Protein AF-A0A355L7T5-F1 (afdb_monomer_lite)

Sequence (50 aa):
MRPAIPVDATPTMAYIPLQLDLMSYETDKALNTGTLFPTLDKPFLGRRAK

Structure (mmCIF, N/CA/C/O backbone):
data_AF-A0A355L7T5-F1
#
_entry.id   AF-A0A355L7T5-F1
#
loop_
_atom_site.group_PDB
_atom_site.id
_atom_site.type_symbol
_atom_site.label_atom_id
_atom_site.label_alt_id
_atom_site.label_comp_id
_atom_site.label_asym_id
_atom_site.label_entity_id
_atom_site.label_seq_id
_atom_site.pdbx_PDB_ins_code
_atom_site.Cartn_x
_atom_site.Cartn_y
_atom_site.Cartn_z
_atom_site.occupancy
_atom_site.B_iso_or_equiv
_atom_site.auth_seq_id
_atom_site.auth_comp_id
_atom_site.auth_asym_id
_atom_site.auth_atom_id
_atom_site.pdbx_PDB_model_num
ATOM 1 N N . MET A 1 1 ? 9.443 -25.986 -19.931 1.00 76.50 1 MET A N 1
ATOM 2 C CA . MET A 1 1 ? 9.177 -25.068 -18.800 1.00 76.50 1 MET A CA 1
ATOM 3 C C . MET A 1 1 ? 8.955 -23.679 -19.378 1.00 76.50 1 MET A C 1
ATOM 5 O O . MET A 1 1 ? 9.755 -23.286 -20.216 1.00 76.50 1 MET A O 1
ATOM 9 N N . ARG A 1 2 ? 7.874 -22.972 -19.025 1.00 75.62 2 ARG A N 1
ATOM 10 C CA . ARG A 1 2 ? 7.734 -21.559 -19.422 1.00 75.62 2 ARG A CA 1
ATOM 11 C C . ARG A 1 2 ? 8.598 -20.709 -18.481 1.00 75.62 2 ARG A C 1
ATOM 13 O O . ARG A 1 2 ? 8.591 -21.005 -17.285 1.00 75.62 2 ARG A O 1
ATOM 20 N N . PRO A 1 3 ? 9.354 -19.723 -18.985 1.00 80.38 3 PRO A N 1
ATOM 21 C CA . PRO A 1 3 ? 10.124 -18.830 -18.128 1.00 80.38 3 PRO A CA 1
ATOM 22 C C . PR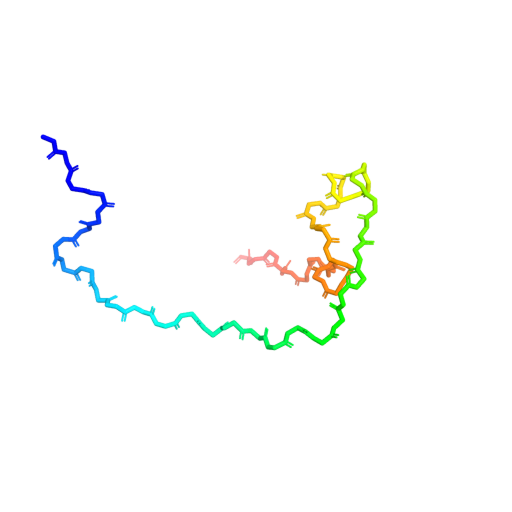O A 1 3 ? 9.184 -18.009 -17.231 1.00 80.38 3 PRO A C 1
ATOM 24 O O . PRO A 1 3 ? 8.071 -17.677 -17.637 1.00 80.38 3 PRO A O 1
ATOM 27 N N . ALA A 1 4 ? 9.625 -17.710 -16.005 1.00 86.31 4 ALA A N 1
ATOM 28 C CA . ALA A 1 4 ? 8.835 -16.966 -15.017 1.00 86.31 4 ALA A CA 1
ATOM 29 C C . ALA A 1 4 ? 8.578 -15.505 -15.427 1.00 86.31 4 ALA A C 1
ATOM 31 O O . 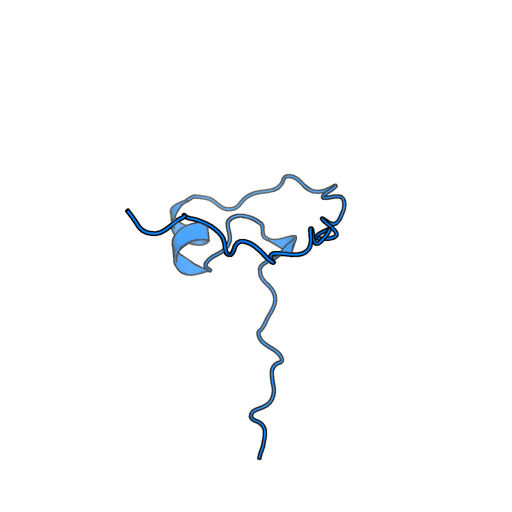ALA A 1 4 ? 7.627 -14.891 -14.952 1.00 86.31 4 ALA A O 1
ATOM 32 N N . ILE A 1 5 ? 9.426 -14.956 -16.301 1.00 84.56 5 ILE A N 1
ATOM 33 C CA . ILE A 1 5 ? 9.373 -13.576 -16.785 1.00 84.56 5 ILE A CA 1
ATOM 34 C C . ILE A 1 5 ? 9.589 -13.594 -18.313 1.00 84.56 5 ILE A C 1
ATOM 36 O O . ILE A 1 5 ? 10.384 -14.415 -18.789 1.00 84.56 5 ILE A O 1
ATOM 40 N N . PRO A 1 6 ? 8.889 -12.743 -19.092 1.00 88.38 6 PRO A N 1
ATOM 41 C CA . PRO A 1 6 ? 9.131 -12.584 -20.527 1.00 88.38 6 PRO A CA 1
ATOM 42 C C . PRO A 1 6 ? 10.588 -12.224 -20.849 1.00 88.38 6 PRO A C 1
ATOM 44 O O . PRO A 1 6 ? 11.254 -11.539 -20.075 1.00 88.38 6 PRO A O 1
ATOM 47 N N . VAL A 1 7 ? 11.082 -12.671 -22.007 1.00 85.81 7 VAL A N 1
ATOM 48 C CA . VAL A 1 7 ? 12.470 -12.420 -22.452 1.0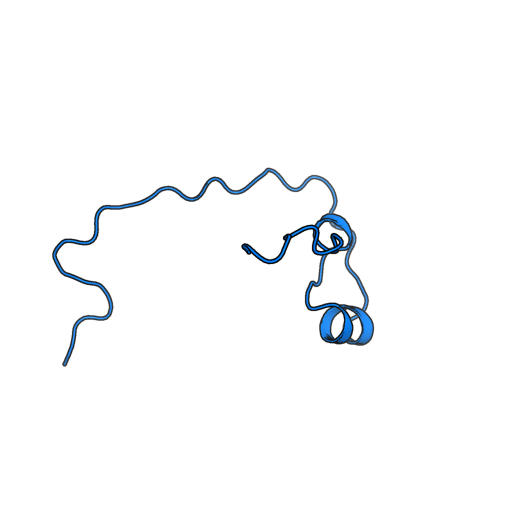0 85.81 7 VAL A CA 1
ATOM 49 C C . VAL A 1 7 ? 12.751 -10.935 -22.715 1.00 85.81 7 VAL A C 1
ATOM 51 O O . VAL A 1 7 ? 13.887 -10.485 -22.612 1.00 85.81 7 VAL A O 1
ATOM 54 N N . ASP A 1 8 ? 11.708 -10.178 -23.031 1.00 88.88 8 ASP A N 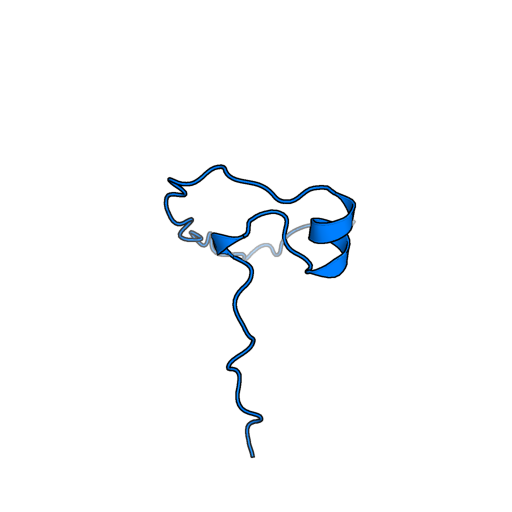1
ATOM 55 C CA . ASP A 1 8 ? 11.696 -8.758 -23.372 1.00 88.88 8 ASP A CA 1
ATOM 56 C C . ASP A 1 8 ? 11.231 -7.870 -22.207 1.00 88.88 8 ASP A C 1
ATOM 58 O O . ASP A 1 8 ? 10.914 -6.696 -22.398 1.00 88.88 8 ASP A O 1
ATOM 62 N N . ALA A 1 9 ? 11.189 -8.407 -20.986 1.00 83.94 9 ALA A N 1
ATOM 63 C CA . ALA A 1 9 ? 10.820 -7.629 -19.816 1.00 83.94 9 ALA A CA 1
ATOM 64 C C . ALA A 1 9 ? 11.842 -6.508 -19.566 1.00 83.94 9 ALA A C 1
ATOM 66 O O . ALA A 1 9 ? 12.976 -6.745 -19.145 1.00 83.94 9 ALA A O 1
ATOM 67 N N . THR A 1 10 ? 11.430 -5.262 -19.794 1.00 84.94 10 THR A N 1
ATOM 68 C CA . THR A 1 10 ? 12.223 -4.086 -19.436 1.00 84.94 10 THR A CA 1
ATOM 69 C C . THR A 1 10 ? 12.235 -3.917 -17.915 1.00 84.94 10 THR A C 1
ATOM 71 O O . THR A 1 10 ? 11.152 -3.845 -17.319 1.00 84.94 10 THR A O 1
ATOM 74 N N . PRO A 1 11 ? 13.410 -3.801 -17.267 1.00 79.50 11 PRO A N 1
ATOM 75 C CA . PRO A 1 11 ? 13.485 -3.476 -15.849 1.00 79.50 11 PRO A CA 1
ATOM 76 C C . PRO A 1 11 ? 12.700 -2.193 -15.562 1.00 79.50 11 PRO A C 1
ATOM 78 O O . PRO A 1 11 ? 12.965 -1.147 -16.150 1.00 79.50 11 PRO A O 1
ATOM 81 N N . THR A 1 12 ? 11.722 -2.275 -14.666 1.00 79.00 12 THR A N 1
ATOM 82 C CA . THR A 1 12 ? 10.979 -1.116 -14.165 1.00 79.00 12 THR A CA 1
ATOM 83 C C . THR A 1 12 ? 11.392 -0.859 -12.728 1.00 79.00 12 THR A C 1
ATOM 85 O O . THR A 1 12 ? 11.504 -1.788 -11.929 1.00 79.00 12 THR A O 1
ATOM 88 N N . MET A 1 13 ? 11.600 0.409 -12.387 1.00 81.38 13 MET A N 1
ATOM 89 C CA . MET A 1 13 ? 11.783 0.829 -11.004 1.00 81.38 13 MET A CA 1
ATOM 90 C C . MET A 1 13 ? 10.423 1.195 -10.418 1.00 81.38 13 MET A C 1
ATOM 92 O O . MET A 1 13 ? 9.802 2.169 -10.840 1.00 81.38 13 MET A O 1
ATOM 96 N N . ALA A 1 14 ? 9.965 0.428 -9.433 1.00 79.31 14 ALA A N 1
ATOM 97 C CA . ALA A 1 14 ? 8.868 0.871 -8.588 1.00 79.31 14 ALA A CA 1
ATOM 98 C C . ALA A 1 14 ? 9.419 1.891 -7.586 1.00 79.31 14 ALA A C 1
ATOM 100 O O . ALA A 1 14 ? 10.345 1.592 -6.832 1.00 79.31 14 ALA A O 1
ATOM 101 N N . TYR A 1 15 ? 8.858 3.098 -7.573 1.00 79.50 15 TYR A N 1
ATOM 102 C CA . TYR A 1 15 ? 9.120 4.035 -6.489 1.00 79.50 15 TYR A CA 1
ATOM 103 C C . TYR A 1 15 ? 8.457 3.498 -5.219 1.00 79.50 15 TYR A C 1
ATOM 105 O O . TYR A 1 15 ? 7.230 3.418 -5.145 1.00 79.50 15 TYR A O 1
ATOM 113 N N . ILE A 1 16 ? 9.270 3.117 -4.234 1.00 77.12 16 ILE A N 1
ATOM 114 C CA . ILE A 1 16 ? 8.781 2.758 -2.905 1.00 77.12 16 ILE A CA 1
ATOM 115 C C . ILE A 1 16 ? 8.878 4.020 -2.041 1.00 77.12 16 ILE A C 1
ATOM 117 O O . ILE A 1 16 ? 9.990 4.495 -1.800 1.00 77.12 16 ILE A O 1
ATOM 121 N N . PRO A 1 17 ? 7.751 4.602 -1.598 1.00 78.69 17 PRO A N 1
ATOM 122 C CA . PRO A 1 17 ? 7.788 5.768 -0.730 1.00 78.69 17 PRO A CA 1
ATOM 123 C C . PRO A 1 17 ? 8.467 5.425 0.599 1.00 78.69 17 PRO A C 1
ATOM 125 O O . PRO A 1 17 ? 8.255 4.351 1.162 1.00 78.69 17 PRO A O 1
ATOM 128 N N . LEU A 1 18 ? 9.274 6.358 1.110 1.00 81.06 18 LEU A N 1
ATOM 129 C CA . LEU A 1 18 ? 9.870 6.236 2.437 1.00 81.06 18 LEU A CA 1
ATOM 130 C C . LEU A 1 18 ? 8.754 6.186 3.487 1.00 81.06 18 LEU A C 1
ATOM 132 O O . LEU A 1 18 ? 8.014 7.155 3.663 1.00 81.06 18 LEU A O 1
ATOM 136 N N . GLN A 1 19 ? 8.652 5.063 4.191 1.00 81.62 19 GLN A N 1
ATOM 137 C CA . GLN A 1 19 ? 7.682 4.880 5.260 1.00 81.62 19 GLN A CA 1
ATOM 138 C C . GLN A 1 19 ? 8.324 5.244 6.603 1.00 81.62 19 GLN A C 1
ATOM 140 O O . GLN A 1 19 ? 9.171 4.517 7.114 1.00 81.62 19 GLN A O 1
ATOM 145 N N . LEU A 1 20 ? 7.942 6.404 7.145 1.00 84.88 20 LEU A N 1
ATOM 146 C CA . LEU A 1 20 ? 8.450 6.921 8.424 1.00 84.88 20 LEU A CA 1
ATOM 147 C C . LEU A 1 20 ? 7.681 6.375 9.634 1.00 84.88 20 LEU A C 1
ATOM 149 O O . LEU A 1 20 ? 8.234 6.282 10.724 1.00 84.88 20 LEU A O 1
ATOM 153 N N . ASP A 1 21 ? 6.409 6.031 9.436 1.00 84.62 21 ASP A N 1
ATOM 154 C CA . ASP A 1 21 ? 5.538 5.483 10.469 1.00 84.62 21 ASP A CA 1
ATOM 155 C C . ASP A 1 21 ? 5.498 3.951 10.376 1.00 84.62 21 ASP A C 1
ATOM 157 O O . ASP A 1 21 ? 5.196 3.383 9.321 1.00 84.62 21 ASP A O 1
ATOM 161 N N . LEU A 1 22 ? 5.824 3.292 11.488 1.00 84.44 22 LEU A N 1
ATOM 162 C CA . LEU A 1 22 ? 5.866 1.834 11.628 1.00 84.44 22 LEU A CA 1
ATOM 163 C C . LEU A 1 22 ? 4.702 1.292 12.464 1.00 84.44 22 LEU A C 1
ATOM 165 O O . LEU A 1 22 ? 4.680 0.102 12.788 1.00 84.44 22 LEU A O 1
ATOM 169 N N . MET A 1 23 ? 3.732 2.141 12.813 1.00 92.94 23 MET A N 1
ATOM 170 C CA . MET A 1 23 ? 2.508 1.691 13.458 1.00 92.94 23 MET A CA 1
ATOM 171 C C . MET A 1 23 ? 1.796 0.674 12.566 1.00 92.94 23 MET A C 1
ATOM 173 O O . MET A 1 23 ? 1.607 0.878 11.365 1.00 92.94 23 MET A O 1
ATOM 177 N N . SER A 1 24 ? 1.397 -0.438 13.170 1.00 94.31 24 SER A N 1
ATOM 178 C CA . SER A 1 24 ? 0.691 -1.527 12.504 1.00 94.31 24 SER A CA 1
ATOM 179 C C . SER A 1 24 ? -0.620 -1.806 13.221 1.00 94.31 24 SER A C 1
ATOM 181 O O . SER A 1 24 ? -0.783 -1.520 14.409 1.00 94.31 24 SER A O 1
ATOM 183 N N . TYR A 1 25 ? -1.590 -2.315 12.472 1.00 96.31 25 TYR A N 1
ATOM 184 C CA . TYR A 1 25 ? -2.784 -2.893 13.061 1.00 96.31 25 TYR A CA 1
ATOM 185 C C . TYR A 1 25 ? -2.490 -4.269 13.656 1.00 96.31 25 TYR A C 1
ATOM 187 O O . TYR A 1 25 ? -1.615 -4.989 13.183 1.00 96.31 25 TYR A O 1
ATOM 195 N N . GLU A 1 26 ? -3.302 -4.654 14.640 1.00 97.44 26 GLU A N 1
ATOM 196 C CA . GLU A 1 26 ? -3.430 -6.053 15.046 1.00 97.44 26 GLU A CA 1
ATOM 197 C C . GLU A 1 26 ? -3.890 -6.916 13.865 1.00 97.44 26 GLU A C 1
ATOM 199 O O . GLU A 1 26 ? -4.608 -6.450 12.970 1.00 97.44 26 GLU A O 1
ATOM 204 N N . THR A 1 27 ? -3.503 -8.190 13.880 1.00 96.88 27 THR A N 1
ATOM 205 C CA . THR A 1 27 ? -3.691 -9.127 12.761 1.00 96.88 27 THR A CA 1
ATOM 206 C C . THR A 1 27 ? -5.133 -9.210 12.275 1.00 96.88 27 THR A C 1
ATOM 208 O O . THR A 1 27 ? -5.379 -9.166 11.070 1.00 96.88 27 THR A O 1
ATOM 211 N N . ASP A 1 28 ? -6.095 -9.266 13.196 1.00 98.06 28 ASP A N 1
ATOM 212 C CA . ASP A 1 28 ? -7.513 -9.410 12.853 1.00 98.06 28 ASP A CA 1
ATOM 213 C C . ASP A 1 28 ? -8.039 -8.166 12.139 1.00 98.06 28 ASP A C 1
ATOM 215 O O . ASP A 1 28 ? -8.813 -8.250 11.184 1.00 98.06 28 ASP A O 1
ATOM 219 N N . LYS A 1 29 ? -7.588 -6.983 12.563 1.00 96.81 29 LYS A N 1
ATOM 220 C CA . LYS A 1 29 ? -7.953 -5.735 11.900 1.00 96.81 29 LYS A CA 1
ATOM 221 C C . LYS A 1 29 ? -7.293 -5.640 10.527 1.00 96.81 29 LYS A C 1
ATOM 223 O O . LYS A 1 29 ? -7.985 -5.308 9.571 1.00 96.81 29 LYS A O 1
ATOM 228 N N . ALA A 1 30 ? -6.007 -5.973 10.422 1.00 96.69 30 ALA A N 1
ATOM 229 C CA . ALA A 1 30 ? -5.278 -5.960 9.156 1.00 96.69 30 ALA A CA 1
ATOM 230 C C . ALA A 1 30 ? -5.908 -6.889 8.105 1.00 96.69 30 ALA A C 1
ATOM 232 O O . ALA A 1 30 ? -6.020 -6.519 6.935 1.00 96.69 30 ALA A O 1
ATOM 233 N N . LEU A 1 31 ? -6.360 -8.076 8.527 1.00 96.88 31 LEU A N 1
ATOM 234 C CA . LEU A 1 31 ? -7.066 -9.019 7.661 1.00 96.88 31 LEU A CA 1
ATOM 235 C C . LEU A 1 31 ? -8.391 -8.438 7.149 1.00 96.88 31 LEU A C 1
ATOM 237 O O . LEU A 1 31 ? -8.711 -8.588 5.973 1.00 96.88 31 LEU A O 1
ATOM 241 N N . ASN A 1 32 ? -9.140 -7.754 8.017 1.00 97.06 32 ASN A N 1
ATOM 242 C CA . ASN A 1 32 ? -10.427 -7.156 7.664 1.00 97.06 32 ASN A CA 1
ATOM 243 C C . ASN A 1 32 ? -10.295 -5.925 6.750 1.00 97.06 32 ASN A C 1
ATOM 245 O O . ASN A 1 32 ? -11.135 -5.733 5.873 1.00 97.06 32 ASN A O 1
ATOM 249 N N . THR A 1 33 ? -9.273 -5.085 6.940 1.00 94.81 33 THR A N 1
ATOM 250 C CA . THR A 1 33 ? -9.063 -3.866 6.132 1.00 94.81 33 THR A CA 1
ATOM 251 C C . THR A 1 33 ? -8.277 -4.123 4.845 1.00 94.81 33 THR A C 1
ATOM 253 O O . THR A 1 33 ? -8.326 -3.312 3.923 1.00 94.81 33 THR A O 1
ATOM 256 N N . GLY A 1 34 ? -7.551 -5.241 4.755 1.00 94.25 34 GLY A N 1
ATOM 257 C CA . GLY A 1 34 ? -6.715 -5.579 3.600 1.00 94.25 34 GLY A CA 1
ATOM 258 C C . GLY A 1 34 ? -5.354 -4.873 3.584 1.00 94.25 34 GLY A C 1
ATOM 259 O O . GLY A 1 34 ? -4.650 -4.916 2.576 1.00 94.25 34 GLY A O 1
ATOM 260 N N . THR A 1 35 ? -4.960 -4.234 4.689 1.00 92.25 35 THR A N 1
ATOM 261 C CA . THR A 1 35 ? -3.629 -3.639 4.872 1.00 92.25 35 THR A CA 1
ATOM 262 C C . THR A 1 35 ? -3.188 -3.714 6.333 1.00 92.25 35 THR A C 1
ATOM 264 O O . THR A 1 35 ? -3.968 -3.458 7.247 1.00 92.25 35 THR A O 1
ATOM 267 N N . LEU A 1 36 ? -1.906 -4.016 6.559 1.00 95.19 36 LEU A N 1
ATOM 268 C CA . LEU A 1 36 ? -1.297 -3.999 7.893 1.00 95.19 36 LEU A CA 1
ATOM 269 C C . LEU A 1 36 ? -1.059 -2.574 8.411 1.00 95.19 36 LEU A C 1
ATOM 271 O O . LEU A 1 36 ? -1.043 -2.343 9.619 1.00 95.19 36 LEU A O 1
ATOM 275 N N . PHE A 1 37 ? -0.861 -1.623 7.499 1.00 92.50 37 PHE A N 1
ATOM 276 C CA . PHE A 1 37 ? -0.429 -0.273 7.836 1.00 92.50 37 PHE A CA 1
ATOM 277 C C . PHE A 1 37 ? -1.605 0.708 7.771 1.00 92.50 37 PHE A C 1
ATOM 279 O O . PHE A 1 37 ? -2.203 0.852 6.697 1.00 92.50 37 PHE A O 1
ATOM 286 N N . PRO A 1 38 ? -1.902 1.436 8.868 1.00 92.69 38 PRO A N 1
ATOM 287 C CA . PRO A 1 38 ? -2.964 2.443 8.905 1.00 92.69 38 PRO A CA 1
ATOM 2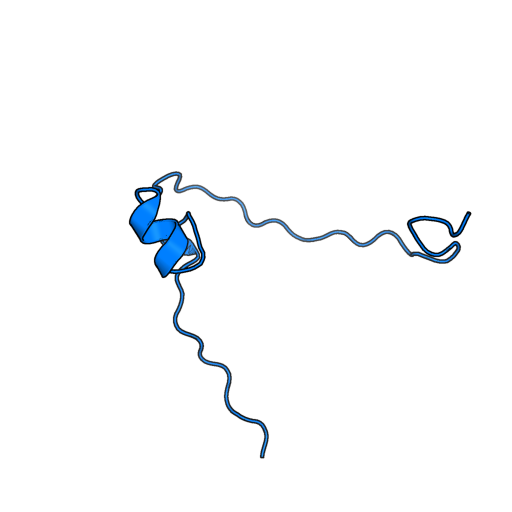88 C C . PRO A 1 38 ? -2.786 3.530 7.840 1.00 92.69 38 PRO A C 1
ATOM 290 O O . PRO A 1 38 ? -3.751 4.019 7.266 1.00 92.69 38 PRO A O 1
ATOM 293 N N . THR A 1 39 ? -1.540 3.895 7.538 1.00 90.44 39 THR A N 1
ATOM 294 C CA . THR A 1 39 ? -1.191 4.924 6.546 1.00 90.44 39 THR A CA 1
ATOM 295 C C . THR A 1 39 ? -1.578 4.548 5.112 1.00 90.44 39 THR A C 1
ATOM 297 O O . THR A 1 39 ? -1.698 5.431 4.255 1.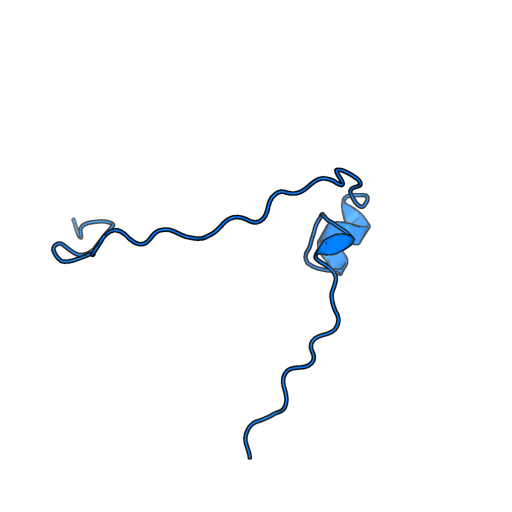00 90.44 39 THR A O 1
ATOM 300 N N . LEU A 1 40 ? -1.785 3.255 4.843 1.00 88.62 40 LEU A N 1
ATOM 301 C CA . LEU A 1 40 ? -2.226 2.726 3.553 1.00 88.62 40 LEU A CA 1
ATOM 302 C C . LEU A 1 40 ? -3.741 2.471 3.499 1.00 88.62 40 LEU A C 1
ATOM 304 O O . LEU A 1 40 ? -4.270 2.303 2.402 1.00 88.62 40 LEU A O 1
ATOM 308 N N . ASP A 1 41 ? -4.437 2.478 4.641 1.00 92.38 41 ASP A N 1
ATOM 309 C CA . ASP A 1 41 ? -5.887 2.261 4.739 1.00 92.38 41 ASP A CA 1
ATOM 310 C C . ASP A 1 41 ? -6.649 3.526 4.311 1.00 92.38 41 ASP A C 1
ATOM 312 O O . ASP A 1 41 ? -7.093 4.346 5.119 1.00 92.38 41 ASP A O 1
ATOM 316 N N . LYS A 1 42 ? -6.695 3.752 2.996 1.00 89.75 42 LYS A N 1
ATOM 317 C CA . LYS A 1 42 ? -7.291 4.941 2.380 1.00 89.75 42 LYS A CA 1
ATOM 318 C C . LYS A 1 42 ? -8.625 4.588 1.730 1.00 89.75 42 LYS A C 1
ATOM 320 O O . LYS A 1 42 ? -8.717 3.560 1.056 1.00 89.75 42 LYS A O 1
ATOM 325 N N . PRO A 1 43 ? -9.645 5.461 1.835 1.00 90.62 43 PRO A N 1
ATOM 326 C CA . PRO A 1 43 ? -10.916 5.225 1.168 1.00 90.62 43 PRO A CA 1
ATOM 327 C C . PRO A 1 43 ? -10.713 5.121 -0.346 1.00 90.62 43 PRO A C 1
ATOM 329 O O . PRO A 1 43 ? -9.961 5.894 -0.948 1.00 90.62 43 PRO A O 1
ATOM 332 N N . PHE A 1 44 ? -11.421 4.189 -0.981 1.00 85.19 44 PHE A N 1
ATOM 333 C CA . PHE A 1 44 ? -11.419 4.079 -2.433 1.00 85.19 44 PHE A CA 1
ATOM 334 C C . PHE A 1 44 ? -12.185 5.259 -3.047 1.00 85.19 44 PHE A C 1
ATOM 336 O O . PHE A 1 44 ? -13.411 5.317 -2.995 1.00 85.19 44 PHE A O 1
ATOM 343 N N . LEU A 1 45 ? -11.452 6.204 -3.641 1.00 87.50 45 LEU A N 1
ATOM 344 C CA . LEU A 1 45 ? -12.022 7.375 -4.325 1.00 87.50 45 LEU A CA 1
ATOM 345 C C . LEU A 1 45 ? -12.224 7.157 -5.833 1.00 87.50 45 LEU A C 1
ATOM 347 O O . LEU A 1 45 ? -12.568 8.097 -6.555 1.00 87.50 45 LEU A O 1
ATOM 351 N N . GLY A 1 46 ? -11.986 5.939 -6.330 1.00 85.62 46 GLY A N 1
ATOM 352 C CA . GLY A 1 46 ? -12.170 5.616 -7.739 1.00 85.62 46 GLY A CA 1
ATOM 353 C C . GLY A 1 46 ? -13.623 5.833 -8.153 1.00 85.62 46 GLY A C 1
ATOM 354 O O . GLY A 1 46 ? -14.547 5.251 -7.589 1.00 85.62 46 GLY A O 1
ATOM 355 N N . ARG A 1 47 ? -13.840 6.693 -9.150 1.00 81.19 47 ARG A N 1
ATOM 356 C CA . ARG A 1 47 ? -15.158 6.869 -9.765 1.00 81.19 47 ARG A CA 1
ATOM 357 C C . ARG A 1 47 ? -15.363 5.769 -10.797 1.00 81.19 47 ARG A C 1
ATOM 359 O O . ARG A 1 47 ? -14.438 5.422 -11.527 1.00 81.19 47 ARG A O 1
ATOM 366 N N . ARG A 1 48 ? -16.588 5.254 -10.903 1.00 79.62 48 ARG A N 1
ATOM 367 C CA . ARG A 1 48 ? -16.969 4.406 -12.035 1.00 79.62 48 ARG A CA 1
ATOM 368 C C . ARG A 1 48 ? -16.864 5.262 -13.302 1.00 79.62 48 ARG A C 1
ATOM 370 O O . ARG A 1 48 ? -17.520 6.301 -13.376 1.00 79.62 48 ARG A O 1
ATOM 377 N N . ALA A 1 49 ? -16.017 4.871 -14.255 1.00 70.12 49 ALA A N 1
ATOM 378 C CA . ALA A 1 49 ? -16.059 5.458 -15.591 1.00 70.12 49 ALA A CA 1
ATOM 379 C C . ALA A 1 49 ? -17.462 5.198 -16.166 1.00 70.12 49 ALA A C 1
ATOM 381 O O . ALA A 1 49 ? -17.964 4.077 -16.046 1.00 70.12 49 ALA A O 1
ATOM 382 N N . LYS A 1 50 ? -18.124 6.250 -16.661 1.00 58.66 50 LYS A N 1
ATOM 383 C CA . LYS A 1 50 ? -19.401 6.125 -17.375 1.00 58.66 50 LYS A CA 1
ATOM 384 C C . LYS A 1 50 ? -19.173 5.520 -18.750 1.00 58.66 50 LYS A C 1
ATOM 386 O O . LYS A 1 50 ? -18.138 5.871 -19.356 1.00 58.66 50 LYS A O 1
#

Secondary structure (DSSP, 8-state):
---SS-TT------------------HHHHHHHT-S-GGG-----PPPP-

Foldseek 3Di:
DDDPDDPPDDDDDDDDDDDPDPDFDDPVVCVVQVHRDPVPSDDPPDDPDD

Radius of gyration: 17.19 Å; chains: 1; bounding box: 33×32×38 Å

pLDDT: mean 86.62, std 8.04, range [58.66, 98.06]